Protein AF-A0A9Q8SGM6-F1 (afdb_monomer)

Foldseek 3Di:
DDDPVDDDDDDDQPPFDPPLLPDNPCVDVSSVVVNVVVVVVVVVVVVVPD

Organism: NCBI:txid145971

Secondary structure (DSSP, 8-state):
-----S-------TT--TTTTTS--TTSHHHHHHHHHHHHHHHHHHHHH-

InterPro domains:
  IPR029058 Alpha/Beta hydrolase fold [G3DSA:3.40.50.1820] (1-50)

Structure (mmCIF, N/CA/C/O backbone):
data_AF-A0A9Q8SGM6-F1
#
_entry.id   AF-A0A9Q8SGM6-F1
#
loop_
_atom_site.group_PDB
_atom_site.id
_atom_site.type_symbol
_atom_site.label_atom_id
_atom_site.label_alt_id
_atom_site.label_comp_id
_atom_site.label_asym_id
_atom_site.label_entity_id
_atom_site.label_seq_id
_atom_site.pdbx_PDB_ins_code
_atom_site.Cartn_x
_atom_site.Cartn_y
_atom_site.Cartn_z
_atom_site.occupancy
_atom_site.B_iso_or_equiv
_atom_site.auth_seq_id
_atom_site.auth_comp_id
_atom_site.auth_asym_id
_atom_site.auth_atom_id
_atom_site.pdbx_PDB_model_num
ATOM 1 N N . MET A 1 1 ? -0.017 -20.333 20.533 1.00 50.75 1 MET A N 1
ATOM 2 C CA . MET A 1 1 ? 0.084 -19.062 19.784 1.00 50.75 1 MET A CA 1
ATOM 3 C C . MET A 1 1 ? -0.966 -18.136 20.369 1.00 50.75 1 MET A C 1
ATOM 5 O O . MET A 1 1 ? -2.120 -18.537 20.411 1.00 50.75 1 MET A O 1
ATOM 9 N N . GLY A 1 2 ? -0.569 -17.005 20.956 1.00 62.22 2 GLY A N 1
ATOM 10 C CA . GLY A 1 2 ? -1.515 -16.097 21.615 1.00 62.22 2 GLY A CA 1
ATOM 11 C C . GLY A 1 2 ? -2.454 -15.452 20.598 1.00 62.22 2 GLY A C 1
ATOM 12 O O . GLY A 1 2 ? -2.015 -15.070 19.517 1.00 62.22 2 GLY A O 1
ATOM 13 N N . THR A 1 3 ? -3.739 -15.355 20.927 1.00 74.62 3 THR A N 1
ATOM 14 C CA . THR A 1 3 ? -4.721 -14.648 20.100 1.00 74.62 3 THR A CA 1
ATOM 15 C C . THR A 1 3 ? -4.737 -13.182 20.502 1.00 74.62 3 THR A C 1
ATOM 17 O O . THR A 1 3 ? -4.983 -12.865 21.662 1.00 74.62 3 THR A O 1
ATOM 20 N N . THR A 1 4 ? -4.496 -12.283 19.554 1.00 84.19 4 THR A N 1
ATOM 21 C CA . THR A 1 4 ? -4.559 -10.833 19.791 1.00 84.19 4 THR A CA 1
ATOM 22 C C . THR A 1 4 ? -5.995 -10.332 19.967 1.00 84.19 4 THR A C 1
ATOM 24 O O . THR A 1 4 ? -6.200 -9.290 20.578 1.00 84.19 4 THR A O 1
ATOM 27 N N . GLY A 1 5 ? -6.992 -11.047 19.425 1.00 88.88 5 GLY A N 1
ATOM 28 C CA . GLY A 1 5 ? -8.400 -10.622 19.403 1.00 88.88 5 GLY A CA 1
ATOM 29 C C . GLY A 1 5 ? -8.675 -9.406 18.508 1.00 88.88 5 GLY A C 1
ATOM 30 O O . GLY A 1 5 ? -9.818 -8.978 18.402 1.00 88.88 5 GLY A O 1
ATOM 31 N N . GLN A 1 6 ? -7.641 -8.861 17.865 1.00 90.25 6 GLN A N 1
ATOM 32 C CA . GLN A 1 6 ? -7.716 -7.679 17.013 1.00 90.25 6 GLN A CA 1
ATOM 33 C C . GLN A 1 6 ? -7.890 -8.080 15.541 1.00 90.25 6 GLN A C 1
ATOM 35 O O . GLN A 1 6 ? -7.324 -9.100 15.125 1.00 90.25 6 GLN A O 1
ATOM 40 N N . PRO A 1 7 ? -8.624 -7.286 14.740 1.00 91.88 7 PRO A N 1
ATOM 41 C CA . PRO A 1 7 ? -8.721 -7.510 13.304 1.00 91.88 7 PRO A CA 1
ATOM 42 C C . PRO A 1 7 ? -7.345 -7.354 12.649 1.00 91.88 7 PRO A C 1
ATOM 44 O O . PRO A 1 7 ? -6.573 -6.458 12.988 1.00 91.88 7 PRO A O 1
ATOM 47 N N . PHE A 1 8 ? -7.034 -8.227 11.693 1.00 92.44 8 PHE A N 1
ATOM 48 C CA . PHE A 1 8 ? -5.800 -8.154 10.916 1.00 92.44 8 PHE A CA 1
ATOM 49 C C . PHE A 1 8 ? -6.036 -8.591 9.470 1.00 92.44 8 PHE A C 1
ATOM 51 O O . PHE A 1 8 ? -6.953 -9.352 9.166 1.00 92.44 8 PHE A O 1
ATOM 58 N N . THR A 1 9 ? -5.173 -8.116 8.578 1.00 93.94 9 THR A N 1
ATOM 59 C CA . THR A 1 9 ? -5.093 -8.517 7.169 1.00 93.94 9 THR A CA 1
ATOM 60 C C . THR A 1 9 ? -3.615 -8.598 6.785 1.00 93.94 9 THR A C 1
ATOM 62 O O . THR A 1 9 ? -2.782 -7.893 7.359 1.00 93.94 9 THR A O 1
ATOM 65 N N . MET A 1 10 ? -3.270 -9.502 5.865 1.00 94.75 10 MET A N 1
ATOM 66 C CA . MET A 1 10 ? -1.907 -9.670 5.360 1.00 94.75 10 MET A CA 1
ATOM 67 C C . MET A 1 10 ? -1.934 -9.840 3.844 1.00 94.75 10 MET A C 1
ATOM 69 O O . MET A 1 10 ? -2.685 -10.660 3.320 1.00 94.75 10 MET A O 1
ATOM 73 N N . ALA A 1 11 ? -1.059 -9.107 3.160 1.00 96.31 11 ALA A N 1
ATOM 74 C CA . ALA A 1 11 ? -0.801 -9.235 1.733 1.00 96.31 11 ALA A CA 1
ATOM 75 C C . ALA A 1 11 ? 0.711 -9.347 1.505 1.00 96.31 11 ALA A C 1
ATOM 77 O O . ALA A 1 11 ? 1.495 -8.659 2.162 1.00 96.31 11 ALA A O 1
ATOM 78 N N . LEU A 1 12 ? 1.118 -10.219 0.581 1.00 96.44 12 LEU A N 1
ATOM 79 C CA . LEU A 1 12 ? 2.514 -10.404 0.193 1.00 96.44 12 LEU A CA 1
ATOM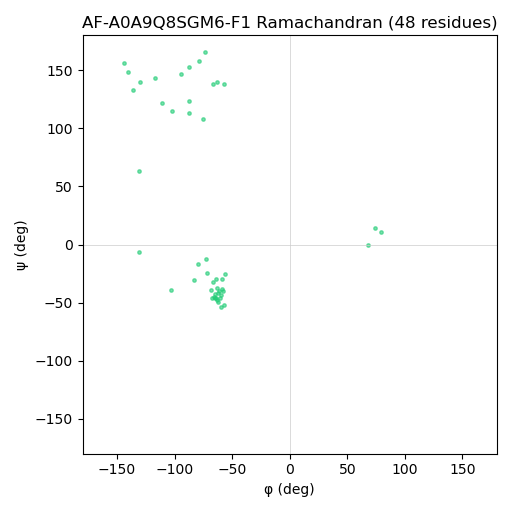 80 C C . LEU A 1 12 ? 2.715 -9.895 -1.233 1.00 96.44 12 LEU A C 1
ATOM 82 O O . LEU A 1 12 ? 2.101 -10.403 -2.168 1.00 96.44 12 LEU A O 1
ATOM 86 N N . TYR A 1 13 ? 3.616 -8.929 -1.393 1.00 97.44 13 TYR A N 1
ATOM 87 C CA . TYR A 1 13 ? 3.965 -8.353 -2.688 1.00 97.44 13 TYR A CA 1
ATOM 88 C C . TYR A 1 13 ? 5.296 -8.934 -3.169 1.00 97.44 13 TYR A C 1
ATOM 90 O O . TYR A 1 13 ? 6.339 -8.755 -2.539 1.00 97.44 13 TYR A O 1
ATOM 98 N N . GLY A 1 14 ? 5.245 -9.685 -4.269 1.00 97.19 14 GLY A N 1
ATOM 99 C CA . GLY A 1 14 ? 6.421 -10.252 -4.926 1.00 97.19 14 GLY A CA 1
ATOM 100 C C . GLY A 1 14 ? 7.036 -9.281 -5.933 1.00 97.19 14 GLY A C 1
ATOM 101 O O . GLY A 1 14 ? 6.344 -8.441 -6.500 1.00 97.19 14 GLY A O 1
ATOM 102 N N . GLY A 1 15 ? 8.343 -9.404 -6.181 1.00 96.50 15 GLY A N 1
ATOM 103 C CA . GLY A 1 15 ? 9.045 -8.540 -7.141 1.00 96.50 15 GLY A CA 1
ATOM 104 C C . GLY A 1 15 ? 9.282 -7.109 -6.644 1.00 96.50 15 GLY A C 1
ATOM 105 O O . GLY A 1 15 ? 9.633 -6.233 -7.434 1.00 96.50 15 GLY A O 1
ATOM 106 N N . THR A 1 16 ? 9.115 -6.873 -5.341 1.00 97.81 16 THR A N 1
ATOM 107 C CA . THR A 1 16 ? 9.350 -5.581 -4.693 1.00 97.81 16 THR A CA 1
ATOM 108 C C . THR A 1 16 ? 10.474 -5.652 -3.662 1.00 97.81 16 THR A C 1
ATOM 110 O O . THR A 1 16 ? 10.570 -6.648 -2.942 1.00 97.81 16 THR A O 1
ATOM 113 N N . PRO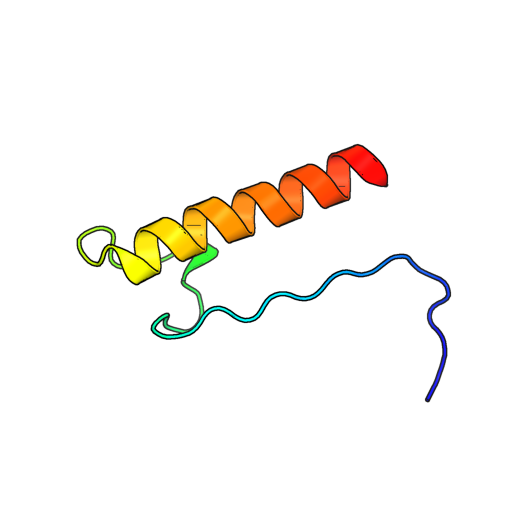 A 1 17 ? 11.305 -4.606 -3.533 1.00 97.19 17 PRO A N 1
ATOM 114 C CA . PRO A 1 17 ? 12.325 -4.536 -2.493 1.00 97.19 17 PRO A CA 1
ATOM 115 C C . PRO A 1 17 ? 11.712 -4.251 -1.113 1.00 97.19 17 PRO A C 1
ATOM 117 O O . PRO A 1 17 ? 10.573 -3.797 -0.989 1.00 97.19 17 PRO A O 1
ATOM 120 N N . HIS A 1 18 ? 12.498 -4.452 -0.052 1.00 96.88 18 HIS A N 1
ATOM 121 C CA . HIS A 1 18 ? 12.156 -3.896 1.256 1.00 96.88 18 HIS A CA 1
ATOM 122 C C . HIS A 1 18 ? 11.996 -2.369 1.147 1.00 96.88 18 HIS A C 1
ATOM 124 O O . HIS A 1 18 ? 12.774 -1.709 0.462 1.00 96.88 18 HIS A O 1
ATOM 130 N N . GLY A 1 19 ? 10.981 -1.809 1.807 1.00 96.31 19 GLY A N 1
ATOM 131 C CA . GLY A 1 19 ? 10.704 -0.371 1.751 1.00 96.31 19 GLY A CA 1
ATOM 132 C C . GLY A 1 19 ? 9.967 0.107 0.492 1.00 96.31 19 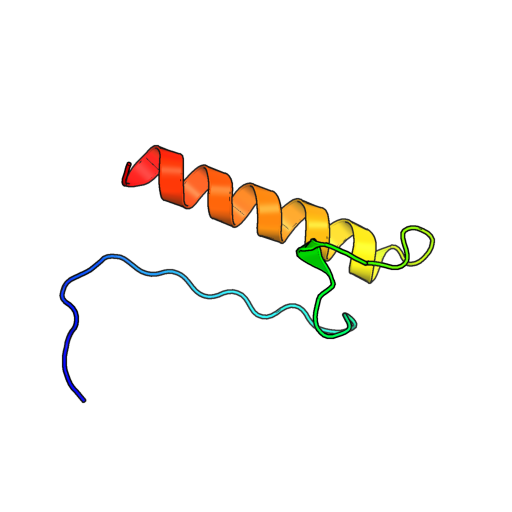GLY A C 1
ATOM 133 O O . GLY A 1 19 ? 9.830 1.316 0.315 1.00 96.31 19 GLY A O 1
ATOM 134 N N . PHE A 1 20 ? 9.435 -0.793 -0.351 1.00 97.50 20 PHE A N 1
ATOM 135 C CA . PHE A 1 20 ? 8.724 -0.421 -1.589 1.00 97.50 20 PHE A CA 1
ATOM 136 C C . PHE A 1 20 ? 7.540 0.543 -1.381 1.00 97.50 20 PHE A C 1
ATOM 138 O O . PHE A 1 20 ? 7.190 1.292 -2.286 1.00 97.50 20 PHE A O 1
ATOM 145 N N . ALA A 1 21 ? 6.929 0.571 -0.193 1.00 96.75 21 ALA A N 1
ATOM 146 C CA . ALA A 1 21 ? 5.841 1.501 0.110 1.00 96.75 21 ALA A CA 1
ATOM 147 C C . ALA A 1 21 ? 6.312 2.972 0.144 1.00 96.75 21 ALA A C 1
ATOM 149 O O . ALA A 1 21 ? 5.577 3.883 -0.243 1.00 96.75 21 ALA A O 1
ATOM 150 N N . THR A 1 22 ? 7.555 3.232 0.555 1.00 96.50 22 THR A N 1
ATOM 151 C CA . THR A 1 22 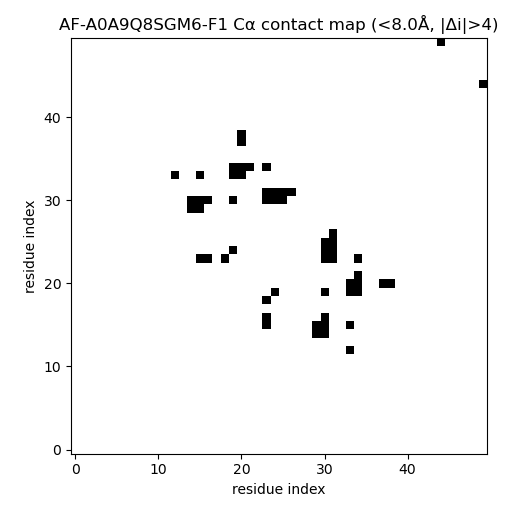? 8.111 4.591 0.654 1.00 96.50 22 THR A CA 1
ATOM 152 C C . THR A 1 22 ? 9.057 4.907 -0.502 1.00 96.50 22 THR A C 1
ATOM 154 O O . THR A 1 22 ? 8.943 5.993 -1.067 1.00 96.50 22 THR A O 1
ATOM 157 N N . HIS A 1 23 ? 9.878 3.942 -0.930 1.00 95.81 23 HIS A N 1
ATOM 158 C CA . HIS A 1 23 ? 10.935 4.123 -1.934 1.00 95.81 23 HIS A CA 1
ATOM 159 C C . HIS A 1 23 ? 10.903 3.046 -3.042 1.00 95.81 23 HIS A C 1
ATOM 161 O O . HIS A 1 23 ? 11.845 2.260 -3.152 1.00 95.81 23 HIS A O 1
ATOM 167 N N . PRO A 1 24 ? 9.838 2.957 -3.860 1.00 96.50 24 PRO A N 1
ATOM 168 C CA . PRO A 1 24 ? 9.857 2.091 -5.037 1.00 96.50 24 PRO A CA 1
ATOM 169 C C . PRO A 1 24 ? 10.623 2.744 -6.197 1.00 96.50 24 PRO A C 1
ATOM 171 O O . PRO A 1 24 ? 10.676 3.971 -6.311 1.00 96.50 24 PRO A O 1
ATOM 174 N N . ASP A 1 25 ? 11.108 1.927 -7.127 1.00 97.50 25 ASP A N 1
ATOM 175 C CA . ASP A 1 25 ? 11.378 2.384 -8.489 1.00 97.50 25 ASP A CA 1
ATOM 176 C C . ASP A 1 25 ? 10.047 2.537 -9.241 1.00 97.50 25 ASP A C 1
ATOM 178 O O . ASP A 1 25 ? 9.400 1.552 -9.596 1.00 97.50 25 ASP A O 1
ATOM 182 N N . LEU A 1 26 ? 9.625 3.779 -9.486 1.00 96.62 26 LEU A N 1
ATOM 183 C CA . LEU A 1 26 ? 8.363 4.082 -10.170 1.00 96.62 26 LEU A CA 1
ATOM 184 C C . LEU A 1 26 ? 8.388 3.779 -11.675 1.00 96.62 26 LEU A C 1
ATOM 186 O O . LEU A 1 26 ? 7.321 3.742 -12.291 1.00 96.62 26 LEU A O 1
ATOM 190 N N . ASN A 1 27 ? 9.565 3.538 -12.262 1.00 97.94 27 ASN A N 1
ATOM 191 C CA . ASN A 1 27 ? 9.668 3.043 -13.636 1.00 97.94 27 ASN A CA 1
ATOM 192 C C . ASN A 1 27 ? 9.422 1.529 -13.713 1.00 97.94 27 ASN A C 1
ATOM 194 O O . ASN A 1 27 ? 9.132 1.008 -14.791 1.00 97.94 27 ASN A O 1
ATOM 198 N N . ASN A 1 28 ? 9.496 0.818 -12.583 1.00 98.06 28 ASN A N 1
ATOM 199 C CA . ASN A 1 28 ? 9.116 -0.581 -12.493 1.00 98.06 28 ASN A CA 1
ATOM 200 C C . ASN A 1 28 ? 7.605 -0.698 -12.193 1.00 98.06 28 ASN A C 1
ATOM 202 O O . ASN A 1 28 ? 7.165 -0.363 -11.087 1.00 98.06 28 ASN A O 1
ATOM 206 N N . PRO A 1 29 ? 6.790 -1.222 -13.129 1.00 98.06 29 PRO A N 1
ATOM 207 C CA . PRO A 1 29 ? 5.339 -1.276 -12.956 1.00 98.06 29 PRO A CA 1
ATOM 208 C C . PRO A 1 29 ? 4.904 -2.166 -11.785 1.00 98.06 29 PRO A C 1
ATOM 210 O O . PRO A 1 29 ?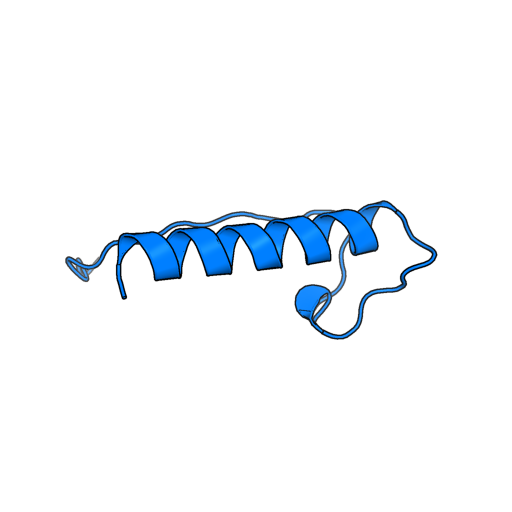 3.888 -1.878 -11.157 1.00 98.06 29 PRO A O 1
ATOM 213 N N . VAL A 1 30 ? 5.678 -3.206 -11.448 1.00 98.19 30 VAL A N 1
ATOM 214 C CA 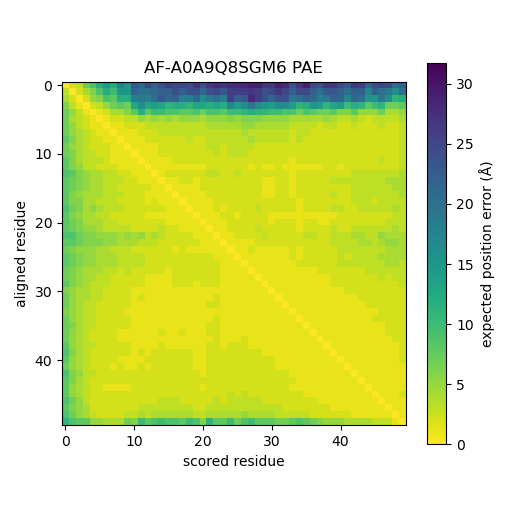. VAL A 1 30 ? 5.373 -4.101 -10.320 1.00 98.19 30 VAL A CA 1
ATOM 215 C C . VAL A 1 30 ? 5.514 -3.353 -8.998 1.00 98.19 30 VAL A C 1
ATOM 217 O O . VAL A 1 30 ? 4.623 -3.413 -8.155 1.00 98.19 30 VAL A O 1
ATOM 220 N N . GLN A 1 31 ? 6.602 -2.598 -8.826 1.00 98.38 31 GLN A N 1
ATOM 221 C CA . GLN A 1 31 ? 6.835 -1.835 -7.598 1.00 98.38 31 GLN A CA 1
ATOM 222 C C . GLN A 1 31 ? 5.846 -0.679 -7.445 1.00 98.38 31 GLN A C 1
ATOM 224 O O .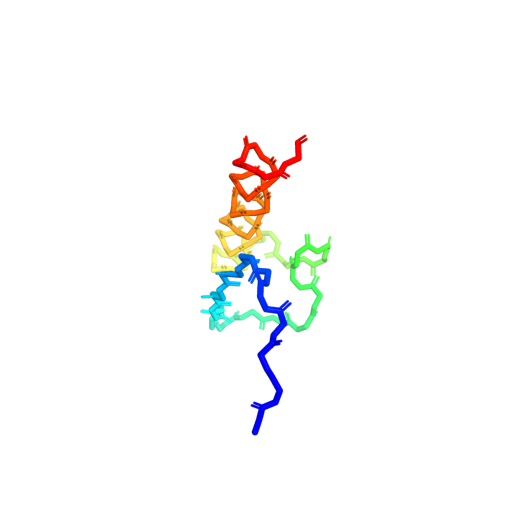 GLN A 1 31 ? 5.358 -0.435 -6.339 1.00 98.38 31 GLN A O 1
ATOM 229 N N . LYS A 1 32 ? 5.513 -0.001 -8.550 1.00 98.31 32 LYS A N 1
ATOM 230 C CA . LYS A 1 32 ? 4.495 1.051 -8.564 1.00 98.31 32 LYS A CA 1
ATOM 231 C C . LYS A 1 32 ? 3.127 0.513 -8.131 1.00 98.31 32 LYS A C 1
ATOM 233 O O . LYS A 1 32 ? 2.557 1.029 -7.172 1.00 98.31 32 LYS A O 1
ATOM 238 N N . ALA A 1 33 ? 2.645 -0.547 -8.781 1.00 98.12 33 ALA A N 1
ATOM 239 C CA . ALA A 1 33 ? 1.347 -1.141 -8.467 1.00 98.12 33 ALA A CA 1
ATOM 240 C C . ALA A 1 33 ? 1.292 -1.671 -7.026 1.00 98.12 33 ALA A C 1
ATOM 242 O O . ALA A 1 33 ? 0.304 -1.461 -6.328 1.00 98.12 33 ALA A O 1
ATOM 243 N N . ALA A 1 34 ? 2.371 -2.296 -6.548 1.00 98.44 34 ALA A N 1
ATOM 244 C CA . ALA A 1 34 ? 2.445 -2.777 -5.174 1.00 98.44 34 ALA A CA 1
ATOM 245 C C . ALA A 1 34 ? 2.352 -1.637 -4.150 1.00 98.44 34 ALA A C 1
ATOM 247 O O . ALA A 1 34 ? 1.650 -1.775 -3.151 1.00 98.44 34 ALA A O 1
ATOM 248 N N . LYS A 1 35 ? 3.025 -0.500 -4.385 1.00 98.31 35 LYS A N 1
ATOM 249 C CA . LYS A 1 35 ? 2.907 0.679 -3.511 1.00 98.31 35 LYS A CA 1
ATOM 250 C C . LYS A 1 35 ? 1.473 1.203 -3.466 1.00 98.31 35 LYS A C 1
ATOM 252 O O . LYS A 1 35 ? 0.979 1.511 -2.383 1.00 98.31 35 LYS A O 1
ATOM 257 N N . GLU A 1 36 ? 0.83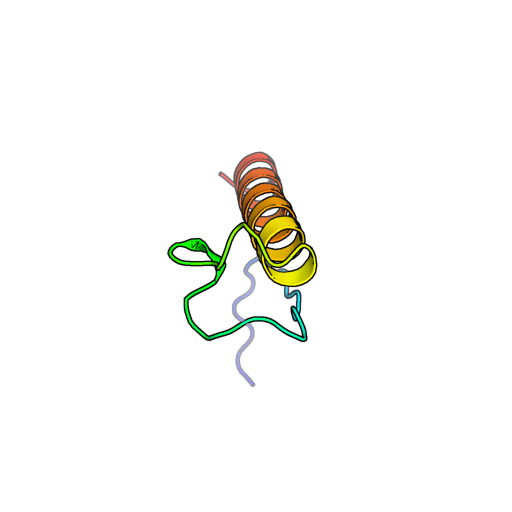6 1.325 -4.626 1.00 98.19 36 GLU A N 1
ATOM 258 C CA . GLU A 1 36 ? -0.535 1.829 -4.747 1.00 98.19 36 GLU A CA 1
ATOM 259 C C . GLU A 1 36 ? -1.532 0.904 -4.031 1.00 98.19 36 GLU A C 1
ATOM 261 O O . GLU A 1 36 ? -2.319 1.377 -3.209 1.00 98.19 36 GLU A O 1
ATOM 266 N N . ASP A 1 37 ? -1.450 -0.412 -4.256 1.00 98.31 37 ASP A N 1
ATOM 267 C CA . ASP A 1 37 ? -2.326 -1.382 -3.591 1.00 98.31 37 ASP A CA 1
ATOM 268 C C . ASP A 1 37 ? -2.070 -1.434 -2.079 1.00 98.31 37 ASP A C 1
ATOM 270 O O . ASP A 1 37 ? -3.013 -1.329 -1.300 1.00 98.31 37 ASP A O 1
ATOM 274 N N . ALA A 1 38 ? -0.808 -1.472 -1.633 1.00 98.25 38 ALA A N 1
ATOM 275 C CA . ALA A 1 38 ? -0.477 -1.472 -0.206 1.00 98.25 38 ALA A CA 1
ATOM 276 C C . ALA A 1 38 ? -1.010 -0.229 0.523 1.00 98.25 38 ALA A C 1
ATOM 278 O O . ALA A 1 38 ? -1.489 -0.334 1.655 1.00 98.25 38 ALA A O 1
ATOM 279 N N . PHE A 1 39 ? -0.968 0.938 -0.126 1.00 98.19 39 PHE A N 1
ATOM 280 C CA . PHE A 1 39 ? -1.563 2.154 0.420 1.00 98.19 39 PHE A CA 1
ATOM 281 C C . PHE A 1 39 ? -3.088 2.032 0.532 1.00 98.19 39 PHE A C 1
ATOM 283 O O . PHE A 1 39 ? -3.650 2.323 1.587 1.00 98.19 39 PHE A O 1
ATOM 290 N N . LEU A 1 40 ? -3.761 1.541 -0.512 1.00 98.31 40 LEU A N 1
ATOM 291 C CA . LEU A 1 40 ? -5.211 1.329 -0.489 1.00 98.31 40 LEU A CA 1
ATOM 292 C C . LEU A 1 40 ? -5.643 0.291 0.554 1.00 98.31 40 LEU A C 1
ATOM 294 O O . LEU A 1 40 ? -6.666 0.485 1.207 1.00 98.31 40 LEU A O 1
ATOM 298 N N . GLN A 1 41 ? -4.877 -0.784 0.754 1.00 98.06 41 GLN A N 1
ATOM 299 C CA . GLN A 1 41 ? -5.127 -1.759 1.821 1.00 98.06 41 GLN A CA 1
ATOM 300 C C . GLN A 1 41 ? -5.075 -1.097 3.204 1.00 98.06 41 GLN A C 1
ATOM 302 O O . GLN A 1 41 ? -5.950 -1.345 4.033 1.00 98.06 41 GLN A O 1
ATOM 307 N N . ALA A 1 42 ?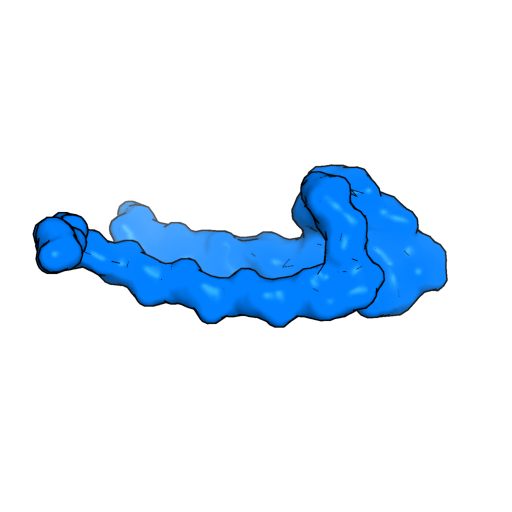 -4.089 -0.224 3.441 1.00 97.50 42 ALA A N 1
ATOM 308 C CA . ALA A 1 42 ? -3.983 0.517 4.694 1.00 97.50 42 ALA A CA 1
ATOM 309 C C . ALA A 1 42 ? -5.173 1.468 4.892 1.00 97.50 42 ALA A C 1
ATOM 311 O O . ALA A 1 42 ? -5.781 1.457 5.959 1.00 97.50 42 ALA A O 1
ATOM 312 N N . VAL A 1 43 ? -5.549 2.234 3.860 1.00 98.12 43 VAL A N 1
ATOM 313 C CA . VAL A 1 43 ? -6.724 3.124 3.903 1.00 98.12 43 VAL A CA 1
ATOM 314 C C . VAL A 1 43 ? -7.987 2.338 4.242 1.00 98.12 43 VAL A C 1
ATOM 316 O O . VAL A 1 43 ? -8.652 2.672 5.214 1.00 98.12 43 VAL A O 1
ATOM 319 N N . ARG A 1 44 ? -8.269 1.248 3.520 1.00 97.69 44 ARG A N 1
ATOM 320 C CA . ARG A 1 44 ? -9.447 0.399 3.768 1.00 97.69 44 ARG A CA 1
ATOM 321 C C . ARG A 1 44 ? -9.472 -0.159 5.185 1.00 97.69 44 ARG A C 1
ATOM 323 O O . ARG A 1 44 ? -10.536 -0.237 5.795 1.00 97.69 44 ARG A O 1
ATOM 330 N N . PHE A 1 45 ? -8.315 -0.565 5.709 1.00 97.25 45 PHE A N 1
ATOM 331 C CA . PHE A 1 45 ? -8.224 -1.045 7.083 1.00 97.25 45 PHE A CA 1
ATOM 332 C C . PHE A 1 45 ? -8.598 0.063 8.070 1.00 97.25 45 PHE A C 1
ATOM 334 O O . PHE A 1 45 ? -9.444 -0.161 8.931 1.00 97.25 45 PHE A O 1
ATOM 341 N N . PHE A 1 46 ? -8.023 1.257 7.919 1.00 96.75 46 PHE A N 1
ATOM 342 C CA . PHE A 1 46 ? -8.345 2.379 8.797 1.00 96.75 46 PHE A CA 1
ATOM 343 C C . PHE A 1 46 ? -9.800 2.829 8.651 1.00 96.75 46 PHE A C 1
ATOM 345 O O . PHE A 1 46 ? -10.460 2.975 9.662 1.00 96.75 46 PHE A O 1
ATOM 352 N N . GLU A 1 47 ? -10.353 2.931 7.443 1.00 97.88 47 GLU A N 1
ATOM 353 C CA . GLU A 1 47 ? -11.779 3.246 7.246 1.00 97.88 47 GLU A CA 1
ATOM 354 C C . GLU A 1 47 ? -12.720 2.234 7.919 1.00 97.88 47 GLU A C 1
ATOM 356 O O . GLU A 1 47 ? -13.833 2.583 8.304 1.00 97.88 47 GLU A O 1
ATOM 361 N N . THR A 1 48 ? -12.295 0.973 8.045 1.00 97.31 48 THR A N 1
ATOM 362 C CA . THR A 1 48 ? -13.112 -0.080 8.662 1.00 97.31 48 THR A CA 1
ATOM 363 C C . THR A 1 48 ? -13.011 -0.083 10.192 1.00 97.31 48 THR A C 1
ATOM 365 O O . THR A 1 48 ? -13.963 -0.490 10.856 1.00 97.31 48 THR A O 1
ATOM 368 N N . TRP A 1 49 ? -11.870 0.322 10.761 1.00 94.94 49 TRP A N 1
ATOM 369 C CA . TRP A 1 49 ? -11.541 0.051 12.170 1.00 94.94 49 TRP A CA 1
ATOM 370 C C . TRP A 1 49 ? -11.065 1.259 12.998 1.00 94.94 49 TRP A C 1
ATOM 372 O O . TRP A 1 49 ? -10.879 1.089 14.205 1.00 94.94 49 TRP A O 1
ATOM 382 N N . LEU A 1 50 ? -10.849 2.437 12.399 1.00 91.00 50 LEU A N 1
ATOM 383 C CA . LEU A 1 50 ? -10.479 3.695 13.073 1.00 91.00 50 LEU A CA 1
ATOM 384 C C . LEU A 1 50 ? -11.622 4.711 12.984 1.00 91.00 50 LEU A C 1
ATOM 386 O O . LEU A 1 50 ? -11.973 5.265 14.050 1.00 91.00 50 LEU A O 1
#

Radius of gyration: 13.25 Å; Cα contacts (8 Å, |Δi|>4): 28; chains: 1; bounding box: 25×24×35 Å

Solvent-accessible surface area (backbone atoms only — not comparable to full-atom values): 3307 Å² total; per-residue (Å²): 131,88,81,82,88,65,92,82,86,86,84,84,73,77,89,49,62,91,58,27,77,83,66,44,56,73,88,39,65,62,23,38,50,47,28,55,50,53,50,50,52,51,50,55,49,42,78,72,75,110

Sequence (50 aa):
MGTTGQPFTMALYGGTPHGFATHPDLNNPVQKAAKEDAFLQAVRFFETWL

Mean predicted aligned error: 3.61 Å

pLDDT: mean 94.29, std 8.82, range [50.75, 98.44]